Protein AF-A0A5A7ZAT4-F1 (afdb_monomer_lite)

Structure (mmCIF, N/CA/C/O backbone):
data_AF-A0A5A7ZAT4-F1
#
_entry.id   AF-A0A5A7ZAT4-F1
#
loop_
_atom_site.group_PDB
_atom_site.id
_atom_site.type_symbol
_atom_site.label_atom_id
_atom_site.label_alt_id
_atom_site.label_comp_id
_atom_site.label_asym_id
_atom_site.label_entity_id
_atom_site.label_seq_id
_atom_site.pdbx_PDB_ins_code
_atom_site.Cartn_x
_atom_site.Cartn_y
_atom_site.Cartn_z
_atom_site.occupancy
_atom_site.B_iso_or_equiv
_atom_site.auth_seq_id
_atom_site.auth_comp_id
_atom_site.auth_asym_id
_atom_site.auth_atom_id
_atom_site.pdbx_PDB_model_num
ATOM 1 N N . MET A 1 1 ? 23.468 -11.519 2.678 1.00 42.94 1 MET A N 1
ATOM 2 C CA . MET A 1 1 ? 22.011 -11.674 2.841 1.00 42.94 1 MET A CA 1
ATOM 3 C C . MET A 1 1 ? 21.469 -10.302 3.179 1.00 42.94 1 MET A C 1
ATOM 5 O O . MET A 1 1 ? 21.612 -9.881 4.320 1.00 42.94 1 MET A O 1
ATOM 9 N N . GLY A 1 2 ? 21.012 -9.554 2.171 1.00 53.81 2 GLY A N 1
ATOM 10 C CA . GLY A 1 2 ? 20.380 -8.259 2.411 1.00 53.81 2 GLY A CA 1
ATOM 11 C C . GLY A 1 2 ? 19.148 -8.481 3.278 1.00 53.81 2 GLY A C 1
ATOM 12 O O . GLY A 1 2 ? 18.397 -9.429 3.058 1.00 53.81 2 GLY A O 1
ATOM 13 N N . ILE A 1 3 ? 18.989 -7.673 4.318 1.00 59.38 3 ILE A N 1
ATOM 14 C CA . ILE A 1 3 ? 17.756 -7.670 5.095 1.00 59.38 3 ILE A CA 1
ATOM 15 C C . ILE A 1 3 ? 16.764 -6.935 4.193 1.00 59.38 3 ILE A C 1
ATOM 17 O O . ILE A 1 3 ? 16.862 -5.719 4.070 1.00 59.38 3 ILE A O 1
ATOM 21 N N . GLY A 1 4 ? 15.925 -7.675 3.460 1.00 70.62 4 GLY A N 1
ATOM 22 C CA . GLY A 1 4 ? 14.935 -7.091 2.552 1.00 70.62 4 GLY A CA 1
ATOM 23 C C . GLY A 1 4 ? 14.108 -6.002 3.239 1.00 70.62 4 GLY A C 1
ATOM 24 O O . GLY A 1 4 ? 13.958 -5.998 4.464 1.00 70.62 4 GLY A O 1
ATOM 25 N N . TYR A 1 5 ? 13.587 -5.062 2.458 1.00 84.38 5 TYR A N 1
ATOM 26 C CA . TYR A 1 5 ? 12.862 -3.914 2.991 1.00 84.38 5 TYR A CA 1
ATOM 27 C C . TYR A 1 5 ? 11.455 -4.325 3.409 1.00 84.38 5 TYR A C 1
ATOM 29 O O . TYR A 1 5 ? 10.628 -4.699 2.573 1.00 84.38 5 TYR A O 1
ATOM 37 N N . ARG A 1 6 ? 11.205 -4.285 4.720 1.00 89.00 6 ARG A N 1
ATOM 38 C CA . ARG A 1 6 ? 9.938 -4.695 5.326 1.00 89.00 6 ARG A CA 1
ATOM 39 C C . ARG A 1 6 ? 9.507 -3.670 6.358 1.00 89.00 6 ARG A C 1
ATOM 41 O O . ARG A 1 6 ? 10.305 -3.292 7.215 1.00 89.00 6 ARG A O 1
ATOM 48 N N . THR A 1 7 ? 8.239 -3.299 6.310 1.00 90.38 7 THR A N 1
ATOM 49 C CA . THR A 1 7 ? 7.615 -2.407 7.286 1.00 90.38 7 THR A CA 1
ATOM 50 C C . THR A 1 7 ? 6.355 -3.066 7.800 1.00 90.38 7 THR A C 1
ATOM 52 O O . THR A 1 7 ? 5.514 -3.500 7.018 1.00 90.38 7 THR A O 1
ATOM 55 N N . TRP A 1 8 ? 6.234 -3.145 9.119 1.00 93.25 8 TRP A N 1
ATOM 56 C CA . TRP A 1 8 ? 5.020 -3.603 9.775 1.00 93.25 8 TRP A CA 1
ATOM 57 C C . TRP A 1 8 ? 4.262 -2.396 10.326 1.00 93.25 8 TRP A C 1
ATOM 59 O O . TRP A 1 8 ? 4.846 -1.572 11.031 1.00 93.25 8 TRP A O 1
ATOM 69 N N . LEU A 1 9 ? 2.979 -2.303 9.989 1.00 90.44 9 LEU A N 1
ATOM 70 C CA . LEU A 1 9 ? 2.057 -1.266 10.436 1.00 90.44 9 LEU A CA 1
ATOM 71 C C . LEU A 1 9 ? 0.992 -1.899 11.332 1.00 90.44 9 LEU A C 1
ATOM 73 O O . LEU A 1 9 ? 0.300 -2.808 10.895 1.00 90.44 9 LEU A O 1
ATOM 77 N N . SER A 1 10 ? 0.834 -1.416 12.562 1.00 91.69 10 SER A N 1
ATOM 78 C CA . SER A 1 10 ? -0.252 -1.864 13.445 1.00 91.69 10 SER A CA 1
ATOM 79 C C . SER A 1 10 ? -1.614 -1.404 12.924 1.00 91.69 10 SER A C 1
ATOM 81 O O . SER A 1 10 ? -1.732 -0.259 12.484 1.00 91.69 10 SER A O 1
ATOM 83 N N . THR A 1 11 ? -2.661 -2.222 13.076 1.00 89.94 11 THR A N 1
ATOM 84 C CA . THR A 1 11 ? -4.039 -1.799 12.757 1.00 89.94 11 THR A CA 1
ATOM 85 C C . THR A 1 11 ? -4.515 -0.620 13.603 1.00 89.94 11 THR A C 1
ATOM 87 O O . THR A 1 11 ? -5.411 0.102 13.182 1.00 89.94 11 THR A O 1
ATOM 90 N N . GLU A 1 12 ? -3.912 -0.402 14.776 1.00 89.50 12 GLU A N 1
ATOM 91 C CA . GLU A 1 12 ? -4.190 0.761 15.636 1.00 89.50 12 GLU A CA 1
ATOM 92 C C . GLU A 1 12 ? -3.697 2.080 15.018 1.00 89.50 12 GLU A C 1
ATOM 94 O O . GLU A 1 12 ? -4.193 3.149 15.357 1.00 89.50 12 GLU A O 1
ATOM 99 N N . VAL A 1 13 ? -2.697 2.005 14.134 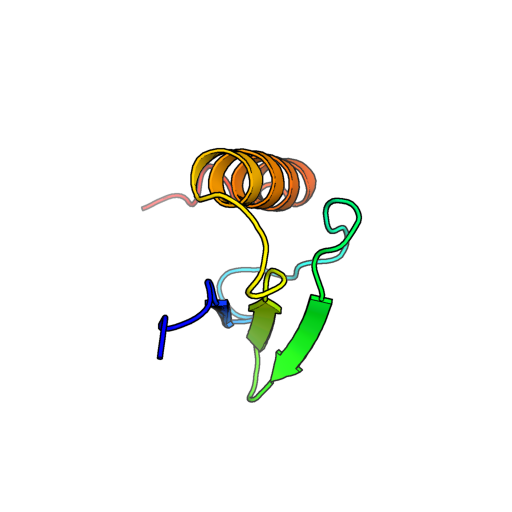1.00 86.44 13 VAL A N 1
ATOM 100 C CA . VAL A 1 13 ? -2.118 3.159 13.435 1.00 86.44 13 VAL A CA 1
ATOM 101 C C . VAL A 1 13 ? -2.866 3.413 12.126 1.00 86.44 13 VAL A C 1
ATOM 103 O O . VAL A 1 13 ? -3.122 4.559 11.770 1.00 86.44 13 VAL A O 1
ATOM 106 N N . GLY A 1 14 ? -3.241 2.345 11.423 1.00 85.69 14 GLY A N 1
ATOM 107 C CA . GLY A 1 14 ? -4.059 2.410 10.219 1.00 85.69 14 GLY A CA 1
ATOM 108 C C . GLY A 1 14 ? -4.034 1.104 9.431 1.00 85.69 14 GLY A C 1
ATOM 109 O O . GLY A 1 14 ? -3.422 0.120 9.845 1.00 85.69 14 GLY A O 1
ATOM 110 N N . ALA A 1 15 ? -4.704 1.093 8.279 1.00 87.50 15 ALA A N 1
ATOM 111 C CA . ALA A 1 15 ? -4.766 -0.063 7.390 1.00 87.50 15 ALA A CA 1
ATOM 112 C C . ALA A 1 15 ? -4.238 0.295 5.999 1.00 87.50 15 ALA A C 1
ATOM 114 O O . ALA A 1 15 ? -4.580 1.336 5.441 1.00 87.50 15 ALA A O 1
ATOM 115 N N . VAL A 1 16 ? -3.436 -0.598 5.420 1.00 89.94 16 VAL A N 1
ATOM 116 C CA . VAL A 1 16 ? -2.950 -0.458 4.043 1.00 89.94 16 VAL A CA 1
ATOM 117 C C . VAL A 1 16 ? -3.977 -1.097 3.118 1.00 89.94 16 VAL A C 1
ATOM 119 O O . VAL A 1 16 ? -4.048 -2.317 2.992 1.00 89.94 16 VAL A O 1
ATOM 122 N N . THR A 1 17 ? -4.792 -0.270 2.476 1.00 87.88 17 THR A N 1
ATOM 123 C CA . THR A 1 17 ? -5.819 -0.704 1.514 1.00 87.88 17 THR A CA 1
ATOM 124 C C . THR A 1 17 ? -5.325 -0.643 0.072 1.00 87.88 17 THR A C 1
ATOM 126 O O . THR A 1 17 ? -5.814 -1.378 -0.788 1.00 87.88 17 THR A O 1
ATOM 129 N N . ARG A 1 18 ? -4.326 0.206 -0.192 1.00 89.94 18 ARG A N 1
ATOM 130 C CA . ARG A 1 18 ? -3.689 0.366 -1.498 1.00 89.94 18 ARG A CA 1
ATOM 131 C C . ARG A 1 18 ? -2.177 0.287 -1.358 1.00 89.94 18 ARG A C 1
ATOM 133 O O . ARG A 1 18 ? -1.615 0.937 -0.490 1.00 89.94 18 ARG A O 1
ATOM 140 N N . ALA A 1 19 ? -1.514 -0.462 -2.230 1.00 92.56 19 ALA A N 1
ATOM 141 C CA . ALA A 1 19 ? -0.058 -0.506 -2.292 1.00 92.56 19 ALA A CA 1
ATOM 142 C C . ALA A 1 19 ? 0.437 -0.216 -3.704 1.00 92.56 19 ALA A C 1
ATOM 144 O O . ALA A 1 19 ? -0.253 -0.512 -4.682 1.00 92.56 19 ALA A O 1
ATOM 145 N N . ALA A 1 20 ? 1.630 0.369 -3.781 1.00 93.19 20 ALA A N 1
ATOM 146 C CA . ALA A 1 20 ? 2.334 0.577 -5.036 1.00 93.19 20 ALA A CA 1
ATOM 147 C C . ALA A 1 20 ? 2.660 -0.767 -5.712 1.00 93.19 20 ALA A C 1
ATOM 149 O O . ALA A 1 20 ? 2.904 -1.783 -5.049 1.00 93.19 20 ALA A O 1
ATOM 150 N N . ASP A 1 21 ? 2.686 -0.765 -7.044 1.00 92.25 21 ASP A N 1
ATOM 151 C CA . ASP A 1 21 ? 2.884 -1.972 -7.845 1.00 92.25 21 ASP A CA 1
ATOM 152 C C . ASP A 1 21 ? 4.186 -2.711 -7.500 1.00 92.25 21 ASP A C 1
ATOM 154 O O . ASP A 1 21 ? 5.287 -2.156 -7.531 1.00 92.25 21 ASP A O 1
ATOM 158 N N . GLY A 1 22 ? 4.054 -4.011 -7.233 1.00 91.19 22 GLY A N 1
ATOM 159 C CA . GLY A 1 22 ? 5.165 -4.907 -6.909 1.00 91.19 22 GLY A CA 1
ATOM 160 C C . GLY A 1 22 ? 5.504 -5.010 -5.420 1.00 91.19 22 GLY A C 1
ATOM 161 O O . GLY A 1 22 ? 6.304 -5.874 -5.059 1.00 91.19 22 GLY A O 1
ATOM 162 N N . LEU A 1 23 ? 4.883 -4.206 -4.550 1.00 93.19 23 LEU A N 1
ATOM 163 C CA . LEU A 1 23 ? 4.921 -4.451 -3.109 1.00 93.19 23 LEU A CA 1
ATOM 164 C C . LEU A 1 23 ? 3.982 -5.600 -2.733 1.00 93.19 23 LEU A C 1
ATOM 166 O O . LEU A 1 23 ? 2.891 -5.751 -3.280 1.00 93.19 23 LEU A O 1
ATOM 170 N N . THR A 1 24 ? 4.407 -6.404 -1.764 1.00 93.25 24 THR A N 1
ATOM 171 C CA . THR A 1 24 ? 3.561 -7.433 -1.152 1.00 93.25 24 THR A CA 1
ATOM 172 C C . THR A 1 24 ? 2.981 -6.900 0.147 1.00 93.25 24 THR A C 1
ATOM 174 O O . THR A 1 24 ? 3.725 -6.393 0.985 1.00 93.25 24 THR A O 1
ATOM 177 N N . VAL A 1 25 ? 1.669 -7.046 0.316 1.00 93.06 25 VAL A N 1
ATOM 178 C CA . VAL A 1 25 ? 0.932 -6.655 1.519 1.00 93.06 25 VAL A CA 1
ATOM 179 C C . VAL A 1 25 ? 0.319 -7.904 2.133 1.00 93.06 25 VAL A C 1
ATOM 181 O O . VAL A 1 25 ? -0.433 -8.614 1.467 1.00 93.06 25 VAL A O 1
ATOM 184 N N . THR A 1 26 ? 0.641 -8.167 3.395 1.00 93.75 26 THR A N 1
ATOM 185 C CA . THR A 1 26 ? 0.160 -9.351 4.111 1.00 93.75 26 THR A CA 1
ATOM 186 C C . THR A 1 26 ? -0.335 -8.961 5.494 1.00 93.75 26 THR A C 1
ATOM 188 O O . THR A 1 26 ? 0.400 -8.332 6.254 1.00 93.75 26 THR A O 1
ATOM 191 N N . ASP A 1 27 ? -1.541 -9.389 5.859 1.00 92.44 27 ASP A N 1
ATOM 192 C CA . ASP A 1 27 ? -2.021 -9.266 7.235 1.00 92.44 27 ASP A CA 1
AT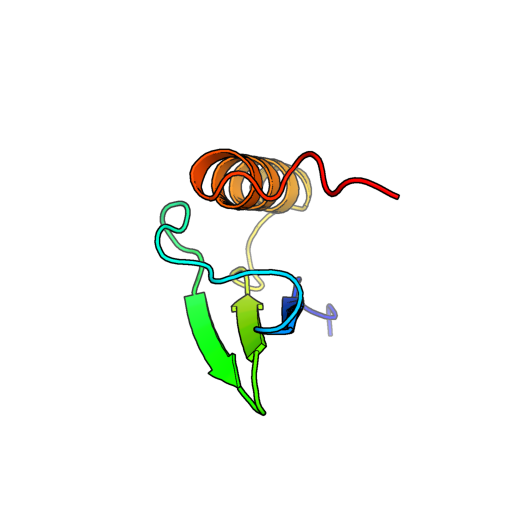OM 193 C C . ASP A 1 27 ? -1.194 -10.153 8.169 1.00 92.44 27 ASP A C 1
ATOM 195 O O . ASP A 1 27 ? -1.061 -11.365 7.971 1.00 92.44 27 ASP A O 1
ATOM 199 N N . LEU A 1 28 ? -0.612 -9.542 9.197 1.00 92.50 28 LEU A N 1
ATOM 200 C CA . LEU A 1 28 ? 0.283 -10.205 10.130 1.00 92.50 28 LEU A CA 1
ATOM 201 C C . LEU A 1 28 ? 0.111 -9.647 11.543 1.00 92.50 28 LEU A C 1
ATOM 203 O O . LEU A 1 28 ? 0.417 -8.487 11.802 1.00 92.50 28 LEU A O 1
ATOM 207 N N . ALA A 1 29 ? -0.296 -10.517 12.472 1.00 91.50 29 ALA A N 1
ATOM 208 C CA . ALA A 1 29 ? -0.272 -10.273 13.919 1.00 91.50 29 ALA A CA 1
ATOM 209 C C . ALA A 1 29 ? -0.941 -8.956 14.377 1.00 91.50 29 ALA A C 1
ATOM 211 O O . ALA A 1 29 ? -0.385 -8.237 15.201 1.00 91.50 29 ALA A O 1
ATOM 212 N N . GLY A 1 30 ? -2.139 -8.644 13.865 1.00 91.62 30 GLY A N 1
ATOM 213 C CA . GLY A 1 30 ? -2.853 -7.408 14.233 1.00 91.62 30 GLY A CA 1
ATOM 214 C C . GLY A 1 30 ? -2.292 -6.159 13.549 1.00 91.62 30 GLY A C 1
ATOM 215 O O . GLY A 1 30 ? -2.356 -5.058 14.080 1.00 91.62 30 GLY A O 1
ATOM 216 N N . GLY A 1 31 ? -1.698 -6.345 12.379 1.00 92.94 31 GLY A N 1
ATOM 217 C CA . GLY A 1 31 ? -1.154 -5.290 11.550 1.00 92.94 31 GLY A CA 1
ATOM 218 C C . GLY A 1 31 ? -0.993 -5.771 10.121 1.00 92.94 31 GLY A C 1
ATOM 219 O O . GLY A 1 31 ? -1.335 -6.905 9.781 1.00 92.94 31 GLY A O 1
ATOM 220 N N . THR A 1 32 ? -0.417 -4.918 9.298 1.00 94.50 32 THR A N 1
ATOM 221 C CA . THR A 1 32 ? -0.117 -5.198 7.908 1.00 94.50 32 THR A CA 1
ATOM 222 C C . THR A 1 32 ? 1.390 -5.135 7.698 1.00 94.50 32 THR A C 1
ATOM 224 O O . THR A 1 32 ? 2.042 -4.141 8.014 1.00 94.50 32 THR A O 1
ATOM 227 N N . LEU A 1 33 ? 1.960 -6.212 7.166 1.00 93.69 33 LEU A N 1
ATOM 228 C CA . LEU A 1 33 ? 3.347 -6.266 6.730 1.00 93.69 33 LEU A CA 1
ATOM 229 C C . LEU A 1 33 ? 3.423 -5.900 5.248 1.00 93.69 33 LEU A C 1
ATOM 231 O O . LEU A 1 33 ? 2.903 -6.625 4.400 1.00 93.69 33 LEU A O 1
ATOM 235 N N . ILE A 1 34 ? 4.126 -4.816 4.942 1.00 93.56 34 ILE A N 1
ATOM 236 C CA . ILE A 1 34 ? 4.514 -4.450 3.582 1.00 93.56 34 ILE A CA 1
ATOM 237 C C . ILE A 1 34 ? 5.944 -4.942 3.346 1.00 93.56 34 ILE A C 1
ATOM 239 O O . ILE A 1 34 ? 6.827 -4.715 4.177 1.00 93.56 34 ILE A O 1
ATOM 243 N N . SER A 1 35 ? 6.186 -5.628 2.231 1.00 93.19 35 SER A N 1
ATOM 244 C CA . SER A 1 35 ?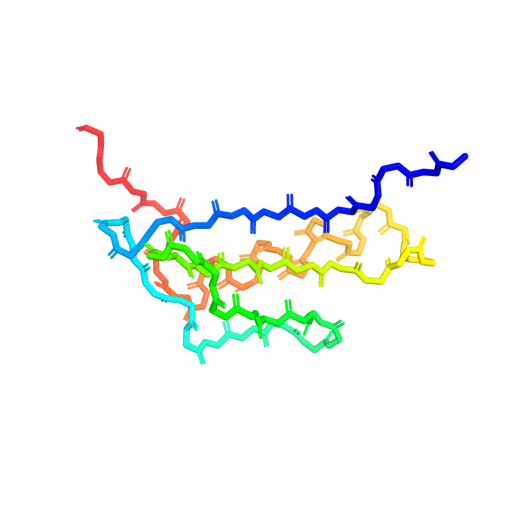 7.518 -6.095 1.828 1.00 93.19 35 SER A CA 1
ATOM 245 C C . SER A 1 35 ? 7.808 -5.753 0.371 1.00 93.19 35 SER A C 1
ATOM 247 O O . SER A 1 35 ? 6.969 -5.989 -0.502 1.00 93.19 35 SER A O 1
ATOM 249 N N . ALA A 1 36 ? 9.008 -5.236 0.108 1.00 93.19 36 ALA A N 1
ATOM 250 C CA . ALA A 1 36 ? 9.514 -5.045 -1.247 1.00 93.19 36 ALA A CA 1
ATOM 251 C C . ALA A 1 36 ? 10.330 -6.267 -1.719 1.00 93.19 36 ALA A C 1
ATOM 253 O O . ALA A 1 36 ? 10.905 -6.971 -0.882 1.00 93.19 36 ALA A O 1
ATOM 254 N N . PRO A 1 37 ? 10.416 -6.515 -3.038 1.00 89.88 37 PRO A N 1
ATOM 255 C CA . PRO A 1 37 ? 11.296 -7.537 -3.602 1.00 89.88 37 PRO A CA 1
ATOM 256 C C . PRO A 1 37 ? 12.772 -7.304 -3.248 1.00 89.88 37 PRO A C 1
ATOM 258 O O . PRO A 1 37 ? 13.248 -6.169 -3.245 1.00 89.88 37 PRO A O 1
ATOM 261 N N . ASP A 1 38 ? 13.513 -8.384 -2.986 1.00 87.50 38 ASP A N 1
ATOM 262 C CA . ASP A 1 38 ? 14.925 -8.312 -2.574 1.00 87.50 38 ASP A CA 1
ATOM 263 C C . ASP A 1 38 ? 15.864 -7.804 -3.691 1.00 87.50 38 ASP A C 1
ATOM 265 O O . ASP A 1 38 ? 16.993 -7.403 -3.411 1.00 87.50 38 ASP A O 1
ATOM 269 N N . ASP A 1 39 ? 15.420 -7.823 -4.953 1.00 88.62 39 ASP A N 1
ATOM 270 C CA . ASP A 1 39 ? 16.169 -7.320 -6.113 1.00 88.62 39 ASP A CA 1
ATOM 271 C C . ASP A 1 39 ? 16.014 -5.807 -6.343 1.00 88.62 39 ASP A C 1
ATOM 273 O O . ASP A 1 39 ? 16.697 -5.240 -7.202 1.00 88.62 39 ASP A O 1
ATOM 277 N N . TRP A 1 40 ? 15.132 -5.135 -5.596 1.00 90.00 40 TRP A N 1
ATOM 278 C CA . TRP A 1 40 ? 14.883 -3.715 -5.808 1.00 90.00 40 TRP A CA 1
ATOM 279 C C . TRP A 1 40 ? 16.020 -2.829 -5.289 1.00 90.00 40 TRP A C 1
ATOM 281 O O . TRP A 1 40 ? 16.512 -3.024 -4.175 1.00 90.00 40 TRP A O 1
ATOM 291 N N . PRO A 1 41 ? 16.393 -1.781 -6.048 1.00 90.50 41 PRO A N 1
ATOM 292 C CA . PRO A 1 41 ? 17.282 -0.751 -5.538 1.00 90.50 41 PRO A CA 1
ATOM 293 C C . PRO A 1 41 ? 16.576 0.074 -4.455 1.00 90.50 41 PRO A C 1
ATOM 295 O O . PRO A 1 41 ? 15.370 0.321 -4.537 1.00 90.50 41 PRO A O 1
ATOM 298 N N . THR A 1 42 ? 17.350 0.562 -3.483 1.00 88.88 42 THR A N 1
ATOM 299 C CA . THR A 1 42 ? 16.861 1.355 -2.343 1.00 88.88 42 THR A CA 1
ATOM 300 C C . THR A 1 42 ? 15.939 2.498 -2.767 1.00 88.88 42 THR A C 1
ATOM 302 O O . THR A 1 42 ? 14.863 2.649 -2.198 1.00 88.88 42 THR A O 1
ATOM 305 N N . ASP A 1 43 ? 16.310 3.274 -3.789 1.00 91.75 43 ASP A N 1
ATOM 306 C CA . ASP A 1 43 ? 15.518 4.418 -4.261 1.00 91.75 43 ASP A CA 1
ATOM 307 C C . ASP A 1 43 ? 14.117 4.018 -4.734 1.00 91.75 43 ASP A C 1
ATOM 309 O O . ASP A 1 43 ? 13.139 4.715 -4.462 1.00 91.75 43 ASP A O 1
ATOM 313 N N . ARG A 1 44 ? 13.995 2.859 -5.397 1.00 93.00 44 ARG A N 1
ATOM 314 C CA . ARG A 1 44 ? 12.696 2.341 -5.842 1.00 93.00 44 ARG A CA 1
ATOM 315 C C . ARG A 1 44 ? 11.837 1.926 -4.655 1.00 93.00 44 ARG A C 1
ATOM 317 O O . ARG A 1 44 ? 10.637 2.183 -4.661 1.00 93.00 44 ARG A O 1
ATOM 324 N N . VAL A 1 45 ? 12.446 1.303 -3.647 1.00 92.06 45 VAL A N 1
ATOM 325 C CA . VAL A 1 45 ? 11.745 0.939 -2.412 1.00 92.06 45 VAL A CA 1
ATOM 326 C C . VAL A 1 45 ? 11.220 2.190 -1.721 1.00 92.06 45 VAL A C 1
ATOM 328 O O . VAL A 1 45 ? 10.044 2.230 -1.381 1.00 92.06 45 VAL A O 1
ATOM 331 N N . VAL A 1 46 ? 12.060 3.215 -1.548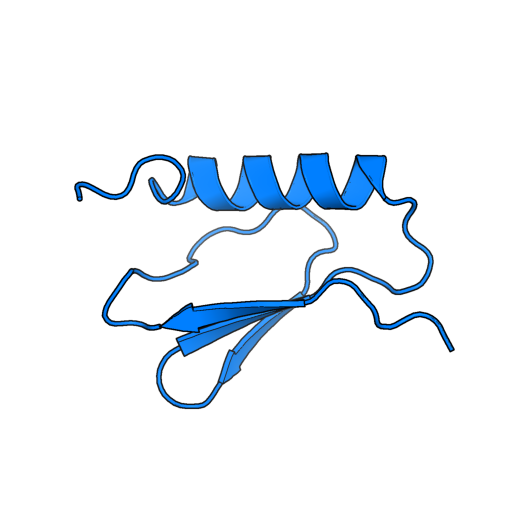 1.00 91.75 46 VAL A N 1
ATOM 332 C CA . VAL A 1 46 ? 11.653 4.472 -0.905 1.00 91.75 46 VAL A CA 1
ATOM 333 C C . VAL A 1 46 ? 10.479 5.095 -1.655 1.00 91.75 46 VAL A C 1
ATOM 335 O O . VAL A 1 46 ? 9.461 5.376 -1.034 1.00 91.75 46 VAL A O 1
ATOM 338 N N . ALA A 1 47 ? 10.570 5.220 -2.982 1.00 94.38 47 ALA A N 1
ATOM 339 C CA . ALA A 1 47 ? 9.491 5.785 -3.789 1.00 94.38 47 ALA A CA 1
ATOM 340 C C . ALA A 1 47 ? 8.170 5.008 -3.635 1.00 94.38 47 ALA A C 1
ATOM 342 O O . ALA A 1 47 ? 7.133 5.610 -3.365 1.00 94.38 47 ALA A O 1
ATOM 343 N N . ALA A 1 48 ? 8.210 3.676 -3.739 1.00 94.50 48 ALA A N 1
ATOM 344 C CA . ALA A 1 48 ? 7.022 2.830 -3.624 1.00 94.50 48 ALA A CA 1
ATOM 345 C C . ALA A 1 48 ? 6.416 2.842 -2.210 1.00 94.50 48 ALA A C 1
ATOM 347 O O . ALA A 1 48 ? 5.193 2.812 -2.053 1.00 94.50 48 ALA A O 1
ATOM 348 N N . MET A 1 49 ? 7.258 2.892 -1.175 1.00 91.94 49 MET A N 1
ATOM 349 C CA . MET A 1 49 ? 6.811 2.975 0.216 1.00 91.94 4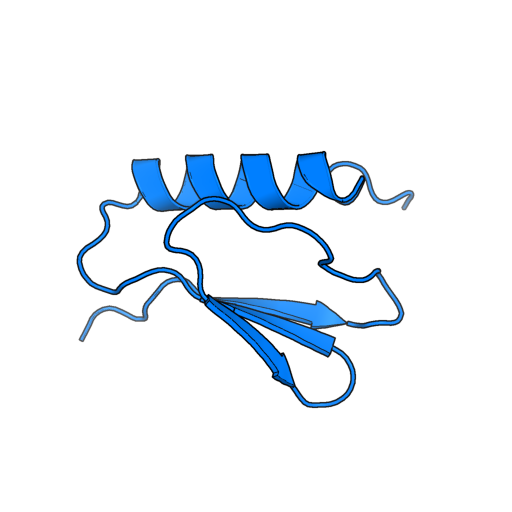9 MET A CA 1
ATOM 350 C C . MET A 1 49 ? 6.176 4.333 0.508 1.00 91.94 49 MET A C 1
ATOM 352 O O . MET A 1 49 ? 5.103 4.370 1.100 1.00 91.94 49 MET A O 1
ATOM 356 N N . THR A 1 50 ? 6.778 5.432 0.049 1.00 92.12 50 THR A N 1
ATOM 357 C CA . THR A 1 50 ? 6.192 6.773 0.174 1.00 92.12 50 THR A CA 1
ATOM 358 C C . THR A 1 50 ? 4.858 6.860 -0.560 1.00 92.12 50 THR A C 1
ATOM 360 O O . THR A 1 50 ? 3.879 7.291 0.038 1.00 92.12 50 THR A O 1
ATOM 363 N N . GLU A 1 51 ? 4.781 6.382 -1.806 1.00 94.31 51 GLU A N 1
ATOM 364 C CA . GLU A 1 51 ? 3.519 6.335 -2.557 1.00 94.31 51 GLU A CA 1
ATOM 365 C C . GLU A 1 51 ? 2.452 5.533 -1.806 1.00 94.31 51 GLU A C 1
ATOM 367 O O . GLU A 1 51 ? 1.315 5.979 -1.681 1.00 94.31 51 GLU A O 1
ATOM 372 N N . THR A 1 52 ? 2.828 4.370 -1.266 1.00 93.25 52 THR A N 1
ATOM 373 C CA . THR A 1 52 ? 1.919 3.521 -0.490 1.00 93.25 52 THR A CA 1
ATOM 374 C C . THR A 1 52 ? 1.422 4.242 0.756 1.00 93.25 52 THR A C 1
ATOM 376 O O . THR A 1 52 ? 0.223 4.255 0.998 1.00 93.25 52 THR A O 1
ATOM 379 N N . LEU A 1 53 ? 2.298 4.869 1.540 1.00 90.81 53 LEU A N 1
ATOM 380 C CA . LEU A 1 53 ? 1.882 5.566 2.759 1.00 90.81 53 LEU A CA 1
ATOM 381 C C . LEU A 1 53 ? 0.967 6.754 2.444 1.00 90.81 53 LEU A C 1
ATOM 383 O O . LEU A 1 53 ? -0.123 6.830 3.007 1.00 90.81 53 LEU A O 1
ATOM 387 N N . SER A 1 54 ? 1.337 7.606 1.486 1.00 91.75 54 SER A N 1
ATOM 388 C CA . SER A 1 54 ? 0.503 8.742 1.076 1.00 91.75 54 SER A CA 1
ATOM 389 C C . SER A 1 54 ? -0.841 8.306 0.486 1.00 91.75 54 SER A C 1
ATOM 391 O O . SER A 1 54 ? -1.859 8.940 0.730 1.00 91.75 54 SER A O 1
ATOM 393 N N . ALA A 1 55 ? -0.890 7.194 -0.255 1.00 92.69 55 ALA A N 1
ATOM 394 C CA . ALA A 1 55 ? -2.142 6.672 -0.809 1.00 92.69 55 ALA A CA 1
ATOM 395 C C . ALA A 1 55 ? -3.117 6.124 0.250 1.00 92.69 55 ALA A C 1
ATOM 397 O O . ALA A 1 55 ? -4.266 5.843 -0.092 1.00 92.69 55 ALA A O 1
ATOM 398 N N . ASN A 1 56 ? -2.663 5.938 1.493 1.00 90.94 56 ASN A N 1
ATOM 399 C CA . ASN A 1 56 ? -3.490 5.508 2.622 1.00 90.94 56 ASN A CA 1
ATOM 400 C C . ASN A 1 56 ? -3.600 6.586 3.715 1.00 90.94 56 ASN A C 1
ATOM 402 O O . ASN A 1 56 ? -4.013 6.256 4.824 1.00 90.94 56 ASN A O 1
ATOM 406 N N . ASP A 1 57 ? -3.204 7.834 3.429 1.00 89.12 57 ASP A N 1
ATOM 407 C CA . ASP A 1 57 ? -3.188 8.942 4.398 1.00 89.12 57 ASP A CA 1
ATOM 408 C C . ASP A 1 57 ? -2.336 8.631 5.651 1.00 89.12 57 ASP A C 1
ATOM 410 O O . ASP A 1 57 ? -2.634 9.058 6.766 1.00 89.12 57 ASP A O 1
ATOM 414 N N . LEU A 1 58 ? -1.269 7.841 5.473 1.00 86.06 58 LEU A N 1
ATOM 415 C CA . LEU A 1 58 ? -0.350 7.409 6.535 1.00 86.06 58 LEU A CA 1
ATOM 416 C C . LEU A 1 58 ? 0.972 8.187 6.543 1.00 86.06 58 LEU A C 1
ATOM 418 O O . LEU A 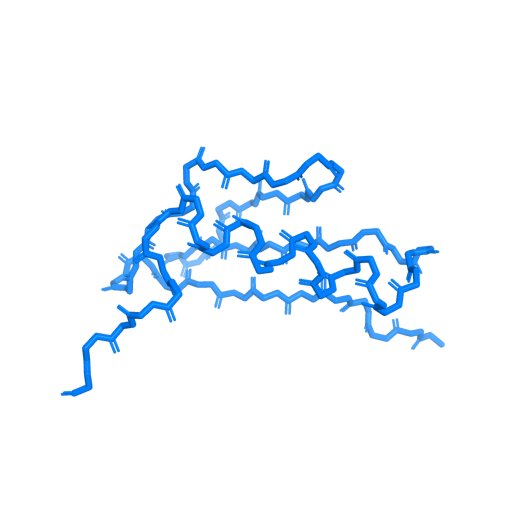1 58 ? 1.862 7.855 7.329 1.00 86.06 58 LEU A O 1
ATOM 422 N N . ASP A 1 59 ? 1.153 9.170 5.659 1.00 81.88 59 ASP A N 1
ATOM 423 C CA . ASP A 1 59 ? 2.389 9.955 5.609 1.00 81.88 59 ASP A CA 1
ATOM 424 C C . ASP A 1 59 ? 2.477 11.011 6.723 1.00 81.88 59 ASP A C 1
ATOM 426 O O . ASP A 1 59 ? 3.580 11.346 7.158 1.00 81.88 59 ASP A O 1
ATOM 430 N N . GLU A 1 60 ? 1.335 11.445 7.264 1.00 74.19 60 GLU A N 1
ATOM 431 C CA . GLU A 1 60 ? 1.250 12.382 8.385 1.00 74.19 60 GLU A CA 1
ATOM 432 C C . GLU A 1 60 ? 0.399 11.802 9.523 1.00 74.19 60 GLU A C 1
ATOM 434 O O . GLU A 1 60 ? -0.820 11.959 9.568 1.00 74.19 60 GLU A O 1
ATOM 439 N N . ILE A 1 61 ? 1.044 11.139 10.487 1.00 70.50 61 ILE A N 1
ATOM 440 C CA . ILE A 1 61 ? 0.358 10.655 11.694 1.00 70.50 61 ILE A CA 1
ATOM 441 C C . ILE A 1 61 ? 0.458 11.729 12.788 1.00 70.50 61 ILE A C 1
ATOM 443 O O . ILE A 1 61 ? 1.577 12.096 13.163 1.00 70.50 61 ILE A O 1
ATOM 447 N N . PRO A 1 62 ? -0.665 12.264 13.310 1.00 64.12 62 PRO A N 1
ATOM 448 C CA . PRO A 1 62 ? -0.629 13.275 14.364 1.00 64.12 62 PRO A CA 1
ATOM 449 C C . PRO A 1 62 ? 0.047 12.718 15.629 1.00 64.12 62 PRO A C 1
ATOM 451 O O . PRO A 1 62 ? -0.256 11.605 16.057 1.00 64.12 62 PRO A O 1
ATOM 454 N N . HIS A 1 63 ? 0.996 13.489 16.175 1.00 59.09 63 HIS A N 1
ATOM 455 C CA . HIS A 1 63 ? 1.818 13.141 17.344 1.00 59.09 63 HIS A CA 1
ATOM 456 C C . HIS A 1 63 ? 1.169 13.590 18.657 1.00 59.09 63 HIS A C 1
ATOM 458 O O . HIS A 1 63 ? 0.558 14.685 18.665 1.00 59.09 63 HIS A O 1
#

Radius of gyration: 11.54 Å; chains: 1; bounding box: 28×25×25 Å

Secondary structure (DSSP, 8-state):
-----EEEEETTT-------TT-EEEE-SSEEEEE--TTS-HHHHHHHHHHHHHHTT-S----

Foldseek 3Di:
DDPFDKDWAAVVLHAQPDFAPQWDWDDDDRTIMITHDPPDDPVVVVVRVCVSCVVRVNPDRPD

pLDDT: mean 87.3, std 10.6, range [42.94, 94.5]

Sequence (63 aa):
MGIGYRTWLSTEVGAVTRAADGLTVTDLAGGTLISAPDDWPTDRVVAAMTETLSANDLDEIPH